Protein AF-A0A6V7JVU3-F1 (afdb_monomer_lite)

Foldseek 3Di:
DDDPDPDDDDDDDAAQDKDKDWAFDDDPCVVVVPDTDTDIDIDHHHHDDFADWADWDWPDDDPPDTDIDTHGTDRPPPDVVVPDDDDD

Structure (mmCIF, N/CA/C/O backbone):
data_AF-A0A6V7JVU3-F1
#
_entry.id   AF-A0A6V7JVU3-F1
#
loop_
_atom_site.group_PDB
_atom_site.id
_atom_site.type_symbol
_atom_site.label_atom_id
_atom_site.label_alt_id
_atom_site.label_comp_id
_atom_site.label_asym_id
_atom_site.label_entity_id
_atom_site.label_seq_id
_atom_site.pdbx_PDB_ins_code
_atom_site.Cartn_x
_atom_site.Cartn_y
_atom_site.Cartn_z
_atom_site.occupancy
_atom_site.B_iso_or_equiv
_atom_site.auth_seq_id
_atom_site.auth_comp_id
_atom_site.auth_asym_id
_atom_site.auth_atom_id
_atom_site.pdbx_PDB_model_num
ATOM 1 N N . GLU A 1 1 ? 15.239 11.875 -14.657 1.00 62.66 1 GLU A N 1
ATOM 2 C CA . GLU A 1 1 ? 16.152 11.089 -13.802 1.00 62.66 1 GLU A CA 1
ATOM 3 C C . GLU A 1 1 ? 16.674 9.937 -14.646 1.00 62.66 1 GLU A C 1
ATOM 5 O O . GLU A 1 1 ? 15.897 9.422 -15.440 1.00 62.66 1 GLU A O 1
ATOM 10 N N . ILE A 1 2 ? 17.971 9.625 -14.595 1.00 73.50 2 ILE A N 1
ATOM 11 C CA . ILE A 1 2 ? 18.560 8.532 -15.385 1.00 73.50 2 ILE A CA 1
ATOM 12 C C . ILE A 1 2 ? 18.789 7.365 -14.430 1.00 73.50 2 ILE A C 1
ATOM 14 O O . ILE A 1 2 ? 19.499 7.522 -13.438 1.00 73.50 2 ILE A O 1
ATOM 18 N N . PHE A 1 3 ? 18.197 6.211 -14.729 1.00 85.25 3 PHE A N 1
ATOM 19 C CA . PHE A 1 3 ? 18.359 4.994 -13.940 1.00 85.25 3 PHE A CA 1
ATOM 20 C C . PHE A 1 3 ? 19.411 4.101 -14.598 1.00 85.25 3 PHE A C 1
ATOM 22 O O . PHE A 1 3 ? 19.182 3.566 -15.678 1.00 85.25 3 PHE A O 1
ATOM 29 N N . ASN A 1 4 ? 20.569 3.954 -13.951 1.00 89.12 4 ASN A N 1
ATOM 30 C CA . ASN A 1 4 ? 21.638 3.055 -14.411 1.00 89.12 4 ASN A CA 1
ATOM 31 C C . ASN A 1 4 ? 21.606 1.684 -13.713 1.00 89.12 4 ASN A C 1
ATOM 33 O O . ASN A 1 4 ? 22.349 0.784 -14.098 1.00 89.12 4 ASN A O 1
ATOM 37 N N . ASP A 1 5 ? 20.741 1.528 -12.711 1.00 92.12 5 ASP A N 1
ATOM 38 C CA . ASP A 1 5 ? 20.535 0.287 -11.974 1.00 92.12 5 ASP A CA 1
ATOM 39 C C . ASP A 1 5 ? 19.245 -0.405 -12.420 1.00 92.12 5 ASP A C 1
ATOM 41 O O . ASP A 1 5 ? 18.272 0.229 -12.826 1.00 92.12 5 ASP A O 1
ATOM 45 N N . THR A 1 6 ? 19.190 -1.726 -12.257 1.00 92.19 6 THR A N 1
ATOM 46 C CA . THR A 1 6 ? 17.990 -2.532 -12.535 1.00 92.19 6 THR A CA 1
ATOM 47 C C . THR A 1 6 ? 17.035 -2.602 -11.337 1.00 92.19 6 THR A C 1
ATOM 49 O O . THR A 1 6 ? 16.268 -3.557 -11.208 1.00 92.19 6 THR A O 1
ATOM 52 N N . LYS A 1 7 ? 17.115 -1.641 -10.406 1.00 91.81 7 LYS A N 1
ATOM 53 C CA . LYS A 1 7 ? 16.301 -1.587 -9.186 1.00 91.81 7 LYS A CA 1
ATOM 54 C C . LYS A 1 7 ? 15.947 -0.145 -8.836 1.00 91.81 7 LYS A C 1
ATOM 56 O O . LYS A 1 7 ? 16.805 0.728 -8.840 1.00 91.81 7 LYS A O 1
ATOM 61 N N . ILE A 1 8 ? 14.696 0.060 -8.438 1.00 92.06 8 ILE A N 1
ATOM 62 C CA . ILE A 1 8 ? 14.187 1.317 -7.890 1.00 92.06 8 ILE A CA 1
ATOM 63 C C . ILE A 1 8 ? 13.240 1.015 -6.724 1.00 92.06 8 ILE A C 1
ATOM 65 O O . ILE A 1 8 ? 12.553 -0.007 -6.729 1.00 92.06 8 ILE A O 1
ATOM 69 N N . THR A 1 9 ? 13.212 1.895 -5.724 1.00 92.44 9 THR A N 1
ATOM 70 C CA . THR A 1 9 ? 12.235 1.849 -4.628 1.00 92.44 9 THR A CA 1
ATOM 71 C C . THR A 1 9 ? 11.318 3.058 -4.749 1.00 92.44 9 THR A C 1
ATOM 73 O O . THR A 1 9 ? 11.793 4.189 -4.718 1.00 92.44 9 THR A O 1
ATOM 76 N N . ILE A 1 10 ? 10.012 2.816 -4.865 1.00 91.62 10 ILE A N 1
ATOM 77 C CA . ILE A 1 10 ? 8.985 3.860 -4.937 1.00 91.62 10 ILE A CA 1
ATOM 78 C C . ILE A 1 10 ? 8.274 3.908 -3.584 1.00 91.62 10 ILE A C 1
ATOM 80 O O . ILE A 1 10 ? 7.809 2.882 -3.090 1.00 91.62 10 ILE A O 1
ATOM 84 N N . THR A 1 11 ? 8.224 5.086 -2.970 1.00 89.69 11 THR A N 1
ATOM 85 C CA . THR A 1 11 ? 7.618 5.322 -1.651 1.00 89.69 11 THR A CA 1
ATOM 86 C C . THR A 1 11 ? 6.533 6.395 -1.741 1.00 89.69 11 THR A C 1
ATOM 88 O O . THR A 1 11 ? 6.404 7.066 -2.762 1.00 89.69 11 THR A O 1
ATOM 91 N N . GLY A 1 12 ? 5.725 6.544 -0.685 1.00 86.69 12 GLY A N 1
ATOM 92 C CA . GLY A 1 12 ? 4.659 7.555 -0.641 1.00 86.69 12 GLY A CA 1
ATOM 93 C C . GLY A 1 12 ? 3.440 7.225 -1.508 1.00 86.69 12 GLY A C 1
ATOM 94 O O . GLY A 1 12 ? 2.725 8.127 -1.929 1.00 86.69 12 GLY A O 1
ATOM 95 N N . LEU A 1 13 ? 3.219 5.943 -1.805 1.00 89.25 13 LEU A N 1
ATOM 96 C CA . LEU A 1 13 ? 2.017 5.476 -2.492 1.00 89.25 13 LEU A CA 1
ATOM 97 C C . LEU A 1 13 ? 0.877 5.272 -1.492 1.00 89.25 13 LEU A C 1
ATOM 99 O O . LEU A 1 13 ? 1.109 4.860 -0.354 1.00 89.25 13 LEU A O 1
ATOM 103 N N . ASN A 1 14 ? -0.354 5.499 -1.944 1.00 85.31 14 ASN A N 1
ATOM 104 C CA . ASN A 1 14 ? -1.543 5.264 -1.133 1.00 85.31 14 ASN A CA 1
ATOM 105 C C . ASN A 1 14 ? -1.703 3.768 -0.852 1.00 85.31 14 ASN A C 1
ATOM 107 O O . ASN A 1 14 ? -1.431 2.939 -1.722 1.00 85.31 14 ASN A O 1
ATOM 111 N N . ALA A 1 15 ? -2.157 3.421 0.351 1.00 85.38 15 ALA A N 1
ATOM 112 C CA . ALA A 1 15 ? -2.458 2.042 0.729 1.00 85.38 15 ALA A CA 1
ATOM 113 C C . ALA A 1 15 ? -3.685 1.504 -0.019 1.00 85.38 15 ALA A C 1
ATOM 115 O O . ALA A 1 15 ? -4.537 2.282 -0.454 1.00 85.38 15 ALA A O 1
ATOM 116 N N . VAL A 1 16 ? -3.784 0.177 -0.156 1.00 85.12 16 VAL A N 1
ATOM 117 C CA . VAL A 1 16 ? -4.924 -0.513 -0.798 1.00 85.12 16 VAL A CA 1
ATOM 118 C C . VAL A 1 16 ? -5.253 0.068 -2.185 1.00 85.12 16 VAL A C 1
ATOM 120 O O . VAL A 1 16 ? -6.400 0.125 -2.618 1.00 85.12 16 VAL A O 1
ATOM 123 N N . THR A 1 17 ? -4.233 0.545 -2.895 1.00 86.25 17 THR A N 1
ATOM 124 C CA . THR A 1 17 ? -4.386 1.227 -4.180 1.00 86.25 17 THR A CA 1
ATOM 125 C C . THR A 1 17 ? -3.626 0.451 -5.243 1.00 86.25 17 THR A C 1
ATOM 127 O O . THR A 1 17 ? -2.475 0.057 -5.052 1.00 86.25 17 THR A O 1
ATOM 130 N N . THR A 1 18 ? -4.281 0.205 -6.376 1.00 94.25 18 THR A N 1
ATOM 131 C CA . THR A 1 18 ? -3.662 -0.502 -7.501 1.00 94.25 18 THR A CA 1
ATOM 132 C C . THR A 1 18 ? -2.957 0.493 -8.408 1.00 94.25 18 THR A C 1
ATOM 134 O O . THR A 1 18 ? -3.594 1.370 -8.987 1.00 94.25 18 THR A O 1
ATOM 137 N N . TYR A 1 19 ? -1.645 0.333 -8.550 1.00 96.06 19 TYR A N 1
ATOM 138 C CA . TYR A 1 19 ? -0.809 1.133 -9.435 1.00 96.06 19 TYR A CA 1
ATOM 139 C C . TYR A 1 19 ? -0.356 0.312 -10.642 1.00 96.06 19 TYR A C 1
ATOM 141 O O . TYR A 1 19 ? -0.085 -0.887 -10.540 1.00 96.06 19 TYR A O 1
ATOM 149 N N . ARG A 1 20 ? -0.240 0.990 -11.790 1.00 96.81 20 ARG A N 1
ATOM 150 C CA . ARG A 1 20 ? 0.346 0.451 -13.020 1.00 96.81 20 ARG A CA 1
ATOM 151 C C . ARG A 1 20 ? 1.677 1.142 -13.294 1.00 96.81 20 ARG A C 1
ATOM 153 O O . ARG A 1 20 ? 1.709 2.355 -13.490 1.00 96.81 20 ARG A O 1
ATOM 160 N N . PHE A 1 21 ? 2.747 0.362 -13.355 1.00 95.81 21 PHE A N 1
ATOM 161 C CA . PHE A 1 21 ? 4.090 0.806 -13.702 1.00 95.81 21 PHE A CA 1
ATOM 162 C C . PHE A 1 21 ? 4.452 0.334 -15.106 1.00 95.81 21 PHE A C 1
ATOM 164 O O . 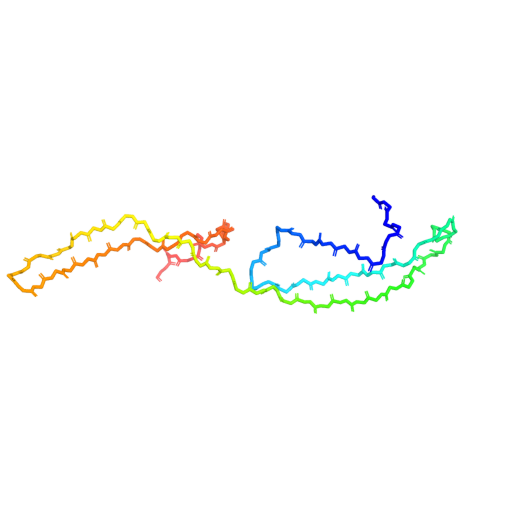PHE A 1 21 ? 4.215 -0.819 -15.458 1.00 95.81 21 PHE A O 1
ATOM 171 N N . GLN A 1 22 ? 5.054 1.228 -15.885 1.00 94.19 22 GLN A N 1
ATOM 172 C CA . GLN A 1 22 ? 5.596 0.931 -17.207 1.00 94.19 22 GLN A CA 1
ATOM 173 C C . GLN A 1 22 ? 7.109 1.099 -17.147 1.00 94.19 22 GLN A C 1
ATOM 175 O O . GLN A 1 22 ? 7.596 2.175 -16.797 1.00 94.19 22 GLN A O 1
ATOM 180 N N . VAL A 1 23 ? 7.848 0.034 -17.451 1.00 92.94 23 VAL A N 1
ATOM 181 C CA . VAL A 1 23 ? 9.315 0.052 -17.420 1.00 92.94 23 VAL A CA 1
ATOM 182 C C . VAL A 1 23 ? 9.841 0.053 -18.846 1.00 92.94 23 VAL A C 1
ATOM 184 O O . VAL A 1 23 ? 9.574 -0.874 -19.612 1.00 92.94 23 VAL A O 1
ATOM 187 N N . PHE A 1 24 ? 10.595 1.097 -19.179 1.00 91.44 24 PHE A N 1
ATOM 188 C CA . PHE A 1 24 ? 11.205 1.311 -20.487 1.00 91.44 24 PHE A CA 1
ATOM 189 C C . PHE A 1 24 ? 12.713 1.073 -20.406 1.00 91.44 24 PHE A C 1
ATOM 191 O O . PHE A 1 24 ? 13.353 1.428 -19.416 1.00 91.44 24 PHE A O 1
ATOM 198 N N . ALA A 1 25 ? 13.285 0.506 -21.467 1.00 89.50 25 ALA A N 1
ATOM 199 C CA . ALA A 1 25 ? 14.728 0.497 -21.675 1.00 89.50 25 ALA A CA 1
ATOM 200 C C . ALA A 1 25 ? 15.089 1.619 -22.656 1.00 89.50 25 ALA A C 1
ATOM 202 O O . ALA A 1 25 ? 14.648 1.609 -23.807 1.00 89.50 25 ALA A O 1
ATOM 203 N N . GLU A 1 26 ? 15.889 2.582 -22.204 1.00 88.25 26 GLU A N 1
ATOM 204 C CA . GLU A 1 26 ? 16.294 3.732 -23.012 1.00 88.2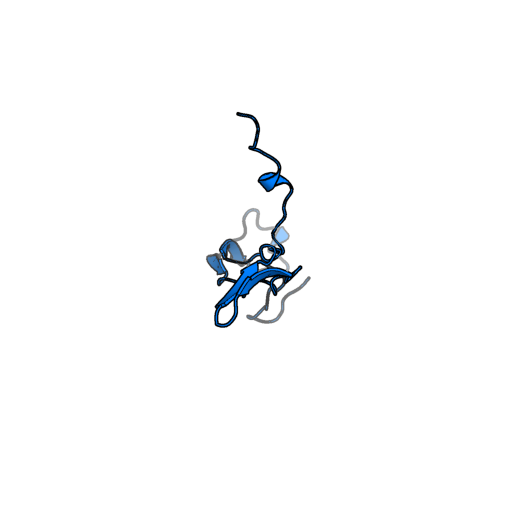5 26 GLU A CA 1
ATOM 205 C C . GLU A 1 26 ? 17.789 3.697 -23.346 1.00 88.25 26 GLU A C 1
ATOM 207 O O . GLU A 1 26 ? 18.626 3.281 -22.547 1.00 88.25 26 GLU A O 1
ATOM 212 N N . ASN A 1 27 ? 18.132 4.150 -24.549 1.00 87.69 27 ASN A N 1
ATOM 213 C CA . ASN A 1 27 ? 19.494 4.411 -24.991 1.00 87.69 27 ASN A CA 1
ATOM 214 C C . ASN A 1 27 ? 19.548 5.743 -25.765 1.00 87.69 27 ASN A C 1
ATOM 216 O O . ASN A 1 27 ? 18.531 6.405 -25.969 1.00 87.69 27 ASN A O 1
ATOM 220 N N . GLY A 1 28 ? 20.735 6.134 -26.239 1.00 87.62 28 GLY A N 1
ATOM 221 C CA . GLY A 1 28 ? 20.931 7.417 -26.927 1.00 87.62 28 GLY A CA 1
ATOM 222 C C . GLY A 1 28 ? 20.130 7.611 -28.223 1.00 87.62 28 GLY A C 1
ATOM 223 O O . GLY A 1 28 ? 20.038 8.737 -28.703 1.00 87.62 28 GLY A O 1
ATOM 224 N N . VAL A 1 29 ? 19.545 6.550 -28.790 1.00 88.31 29 VAL A N 1
ATOM 225 C CA . VAL A 1 29 ? 18.708 6.617 -30.000 1.00 88.31 29 VAL A CA 1
ATOM 226 C C . VAL A 1 29 ? 17.227 6.350 -29.727 1.00 88.31 29 VAL A C 1
ATOM 228 O O . VAL A 1 29 ? 16.414 6.565 -30.622 1.00 88.31 29 VAL A O 1
ATOM 231 N N . SER A 1 30 ? 16.847 5.952 -28.508 1.00 87.94 30 SER A N 1
ATOM 232 C CA . SER A 1 30 ? 15.447 5.745 -28.114 1.00 87.94 30 SER A CA 1
ATOM 233 C C . SER A 1 30 ? 14.530 6.938 -28.421 1.00 87.94 30 SER A C 1
ATOM 235 O O . SER A 1 30 ? 13.430 6.686 -28.900 1.00 87.94 30 SER A O 1
ATOM 237 N N . PRO A 1 31 ? 14.942 8.216 -28.277 1.00 84.25 31 PRO A N 1
ATOM 238 C CA . PRO A 1 31 ? 14.087 9.352 -28.645 1.00 84.25 31 PRO A CA 1
ATOM 239 C C . PRO A 1 31 ? 13.759 9.450 -30.144 1.00 84.25 31 PRO A C 1
ATOM 241 O O . PRO A 1 31 ? 12.820 10.141 -30.526 1.00 84.25 31 PRO A O 1
ATOM 244 N N . LEU A 1 32 ? 14.548 8.795 -31.003 1.00 86.50 32 LEU A N 1
ATOM 245 C CA . LEU A 1 32 ? 14.322 8.745 -32.450 1.00 86.50 32 LEU A CA 1
ATOM 246 C C . LEU A 1 32 ? 13.394 7.587 -32.842 1.00 86.50 32 LEU A C 1
ATOM 248 O O . LEU A 1 32 ? 12.847 7.575 -33.945 1.00 86.50 32 LEU A O 1
ATOM 252 N N . ALA A 1 33 ? 13.222 6.608 -31.951 1.00 77.25 33 ALA A N 1
ATOM 253 C CA . ALA A 1 33 ? 12.276 5.522 -32.125 1.00 77.25 33 ALA A CA 1
ATOM 254 C C . ALA A 1 33 ? 10.881 6.013 -31.712 1.00 77.25 33 ALA A C 1
ATOM 256 O O . ALA A 1 33 ? 10.655 6.398 -30.572 1.00 77.25 33 ALA A O 1
ATOM 257 N N . GLY A 1 34 ? 9.925 6.018 -32.645 1.00 78.75 34 GLY A N 1
ATOM 258 C CA . GLY A 1 34 ? 8.599 6.597 -32.393 1.00 78.75 34 GLY A CA 1
ATOM 259 C C . GLY A 1 34 ? 7.806 5.918 -31.267 1.00 78.75 34 GLY A C 1
ATOM 260 O O . GLY A 1 34 ? 7.034 6.582 -30.582 1.00 78.75 34 GLY A O 1
ATOM 261 N N . ARG A 1 35 ? 7.986 4.608 -31.058 1.00 78.81 35 ARG A N 1
ATOM 262 C CA . ARG A 1 35 ? 7.346 3.861 -29.968 1.00 78.81 35 ARG A CA 1
ATOM 263 C C . ARG A 1 35 ? 8.384 3.004 -29.258 1.00 78.81 35 ARG A C 1
ATOM 265 O O . ARG A 1 35 ? 8.966 2.116 -29.875 1.00 78.81 35 ARG A O 1
ATOM 272 N N . SER A 1 36 ? 8.583 3.270 -27.972 1.00 82.69 36 SER A N 1
ATOM 273 C CA . SER A 1 36 ? 9.417 2.442 -27.104 1.00 82.69 36 SER A CA 1
ATOM 274 C C . SER A 1 36 ? 8.621 1.245 -26.599 1.00 82.69 36 SER A C 1
ATOM 276 O O . SER A 1 36 ? 7.482 1.391 -26.149 1.00 82.69 36 SER A O 1
ATOM 278 N N . GLU A 1 37 ? 9.232 0.067 -26.665 1.00 86.44 37 GLU A N 1
ATOM 279 C CA . GLU A 1 37 ? 8.706 -1.127 -26.012 1.00 86.44 37 GLU A CA 1
ATOM 280 C C . GLU A 1 37 ? 8.873 -0.998 -24.494 1.00 86.44 37 GLU A C 1
ATOM 282 O O . GLU A 1 37 ? 9.859 -0.441 -24.000 1.00 86.44 37 GLU A O 1
ATOM 287 N N . TYR A 1 38 ? 7.888 -1.501 -23.758 1.00 92.38 38 TYR A N 1
ATOM 288 C CA . TYR A 1 38 ? 7.866 -1.476 -22.302 1.00 92.38 38 TYR A CA 1
ATOM 289 C C . TYR A 1 38 ? 7.239 -2.748 -21.756 1.00 92.38 38 TYR A C 1
ATOM 291 O O . TYR A 1 38 ? 6.500 -3.449 -22.449 1.00 92.38 38 TYR A O 1
ATOM 299 N N . VAL A 1 39 ? 7.510 -3.016 -20.484 1.00 95.25 39 VAL A N 1
ATOM 300 C CA . VAL A 1 39 ? 6.780 -4.024 -19.716 1.00 95.25 39 VAL A CA 1
ATOM 301 C C . VAL A 1 39 ? 5.802 -3.338 -18.766 1.00 95.25 39 VAL A C 1
ATOM 303 O O . VAL A 1 39 ? 6.156 -2.365 -18.097 1.00 95.25 39 VAL A O 1
ATOM 306 N N . ASP A 1 40 ? 4.566 -3.837 -18.731 1.00 96.12 40 ASP A N 1
ATOM 307 C CA . ASP A 1 40 ? 3.547 -3.437 -17.760 1.00 96.12 40 ASP A CA 1
ATOM 308 C C . ASP A 1 40 ? 3.666 -4.276 -16.487 1.00 96.12 40 ASP A C 1
ATOM 310 O O . ASP A 1 40 ? 3.723 -5.506 -16.529 1.00 96.12 40 ASP A O 1
ATOM 314 N N . ILE A 1 41 ? 3.631 -3.602 -15.342 1.00 95.75 41 ILE A N 1
ATOM 315 C CA . ILE A 1 41 ? 3.611 -4.221 -14.020 1.00 95.75 41 ILE A CA 1
ATOM 316 C C . ILE A 1 41 ? 2.451 -3.603 -13.244 1.00 95.75 41 ILE A C 1
ATOM 318 O O . ILE A 1 41 ? 2.395 -2.391 -13.056 1.00 95.75 41 ILE A O 1
ATOM 322 N N . THR A 1 42 ? 1.514 -4.432 -12.788 1.00 96.56 42 THR A N 1
ATOM 323 C CA . THR A 1 42 ? 0.383 -3.986 -11.962 1.00 96.56 42 THR A CA 1
ATOM 324 C C . THR A 1 42 ? 0.549 -4.535 -10.554 1.00 96.56 42 THR A C 1
ATOM 326 O O . THR A 1 42 ? 0.716 -5.742 -10.387 1.00 96.56 42 THR A O 1
ATOM 329 N N . VAL A 1 43 ? 0.528 -3.654 -9.554 1.00 94.25 43 VAL A N 1
ATOM 330 C CA . VAL A 1 43 ? 0.717 -4.013 -8.142 1.00 94.25 43 VAL A CA 1
ATOM 331 C C . VAL A 1 43 ? -0.295 -3.258 -7.295 1.00 94.25 43 VAL A C 1
ATOM 333 O O . VAL A 1 43 ? -0.488 -2.055 -7.472 1.00 94.25 43 VAL A O 1
ATOM 336 N N . THR A 1 44 ? -0.917 -3.960 -6.355 1.00 91.50 44 THR A N 1
ATOM 337 C CA . THR A 1 44 ? -1.749 -3.353 -5.316 1.00 91.50 44 THR A CA 1
ATOM 338 C C . THR A 1 44 ? -0.910 -3.188 -4.058 1.00 91.50 44 THR A C 1
ATOM 340 O O . THR A 1 44 ? -0.258 -4.133 -3.620 1.00 91.50 44 THR A O 1
ATOM 343 N N . THR A 1 45 ? -0.883 -1.977 -3.508 1.00 90.62 45 THR A N 1
ATOM 344 C CA . THR A 1 45 ? -0.191 -1.698 -2.247 1.00 90.62 45 THR A CA 1
ATOM 345 C C . THR A 1 45 ? -0.899 -2.377 -1.079 1.00 90.62 45 THR A C 1
ATOM 347 O O . THR A 1 45 ? -2.126 -2.492 -1.050 1.00 90.62 45 THR A O 1
ATOM 350 N N . GLU A 1 46 ? -0.116 -2.808 -0.094 1.00 84.19 46 GLU A N 1
ATOM 351 C CA . GLU A 1 46 ? -0.637 -3.406 1.135 1.00 84.19 46 GLU A CA 1
ATOM 352 C C . GLU A 1 46 ? -1.496 -2.414 1.932 1.00 84.19 46 GLU A C 1
ATOM 354 O O . GLU A 1 46 ? -1.398 -1.189 1.776 1.00 84.19 46 GLU A O 1
ATOM 359 N N . ALA A 1 47 ? -2.341 -2.947 2.814 1.00 79.44 47 ALA A N 1
ATOM 360 C CA . ALA A 1 47 ? -3.063 -2.122 3.770 1.00 79.44 47 ALA A CA 1
ATOM 361 C C . ALA A 1 47 ? -2.079 -1.433 4.727 1.00 79.44 47 ALA A C 1
ATOM 363 O O . ALA A 1 47 ? -1.174 -2.065 5.274 1.00 79.44 47 ALA A O 1
ATOM 364 N N . SER A 1 48 ? -2.273 -0.131 4.947 1.00 73.38 48 SER A N 1
ATOM 365 C CA . SER A 1 48 ? -1.538 0.591 5.983 1.00 73.38 48 SER A CA 1
ATOM 366 C C . SER A 1 48 ? -2.169 0.331 7.347 1.00 73.38 48 SER A C 1
ATOM 368 O O . SER A 1 48 ? -3.375 0.096 7.458 1.00 73.38 48 SER A O 1
ATOM 370 N N . VAL A 1 49 ? -1.351 0.398 8.395 1.00 69.06 49 VAL A N 1
ATOM 371 C CA . VAL A 1 49 ? -1.841 0.392 9.774 1.00 69.06 49 VAL A CA 1
ATOM 372 C C . VAL A 1 49 ? -2.694 1.654 9.965 1.00 69.06 49 VAL A C 1
ATOM 374 O O . VAL A 1 49 ? -2.193 2.749 9.697 1.00 69.06 49 VAL A O 1
ATOM 377 N N . PRO A 1 50 ? -3.966 1.543 10.403 1.00 68.12 50 PRO A N 1
ATOM 378 C CA . PRO A 1 50 ? -4.778 2.715 10.713 1.00 68.12 50 PRO A CA 1
ATOM 379 C C . PRO A 1 50 ? -4.060 3.617 11.718 1.00 68.12 50 PRO A C 1
ATOM 381 O O . PRO A 1 50 ? -3.342 3.124 12.593 1.00 68.12 50 PRO A O 1
ATOM 384 N N . SER A 1 51 ? -4.266 4.933 11.625 1.00 72.62 51 SER A N 1
ATOM 385 C CA . SER A 1 51 ? -3.718 5.847 12.626 1.00 72.62 51 SER A CA 1
ATOM 386 C C . SER A 1 51 ? -4.237 5.497 14.024 1.00 72.62 51 SER A C 1
ATOM 388 O O . SER A 1 51 ? -5.260 4.826 14.197 1.00 72.62 51 SER A O 1
ATOM 390 N N . LEU A 1 52 ? -3.569 6.015 15.053 1.00 79.81 52 LEU A N 1
ATOM 391 C CA . LEU A 1 52 ? -4.125 5.963 16.401 1.00 79.81 52 LEU A CA 1
ATOM 392 C C . LEU A 1 52 ? -5.500 6.649 16.426 1.00 79.81 52 LEU A C 1
ATOM 394 O O . LEU A 1 52 ? -5.715 7.664 15.757 1.00 79.81 52 LEU A O 1
ATOM 398 N N . VAL A 1 53 ? -6.419 6.079 17.206 1.00 86.12 53 VAL A N 1
ATOM 399 C CA . VAL A 1 53 ? -7.700 6.716 17.529 1.00 86.12 53 VAL A CA 1
ATOM 400 C C . VAL A 1 53 ? -7.449 7.945 18.397 1.00 86.12 53 VAL A C 1
ATOM 402 O O . VAL A 1 53 ? -6.498 7.980 19.182 1.00 86.12 53 VAL A O 1
ATOM 405 N N . SER A 1 54 ? -8.301 8.957 18.271 1.00 89.62 54 SER A N 1
ATOM 406 C CA . SER A 1 54 ? -8.175 10.203 19.031 1.00 89.62 54 SER A CA 1
ATOM 407 C C . SER A 1 54 ? -9.402 10.443 19.913 1.00 89.62 54 SER A C 1
ATOM 409 O O . SER A 1 54 ? -10.380 9.699 19.850 1.00 89.62 54 SER A O 1
ATOM 411 N N . ASN A 1 55 ? -9.333 11.450 20.790 1.00 92.38 55 ASN A N 1
ATOM 412 C CA . ASN A 1 55 ? -10.461 11.883 21.627 1.00 92.38 55 ASN A CA 1
ATOM 413 C C . ASN A 1 55 ? -11.115 10.754 22.455 1.00 92.38 55 ASN A C 1
ATOM 415 O O . ASN A 1 55 ? -12.341 10.588 22.496 1.00 92.38 55 ASN A O 1
ATOM 419 N N . VAL A 1 56 ? -10.274 9.950 23.111 1.00 94.38 56 VAL A N 1
ATOM 420 C CA . VAL A 1 56 ? -10.727 8.899 24.025 1.00 94.38 56 VAL A CA 1
ATOM 421 C C . VAL A 1 56 ? -11.412 9.549 25.225 1.00 94.38 56 VAL A C 1
ATOM 423 O O . VAL A 1 56 ? -10.803 10.326 25.960 1.00 94.38 56 VAL A O 1
ATOM 426 N N . ARG A 1 57 ? -12.682 9.216 25.436 1.00 96.88 57 ARG A N 1
ATOM 427 C CA . ARG A 1 57 ? -13.529 9.806 26.475 1.00 96.88 57 ARG A CA 1
ATOM 428 C C . ARG A 1 57 ? -14.370 8.749 27.169 1.00 96.88 57 ARG A C 1
ATOM 430 O O . ARG A 1 57 ? -14.834 7.794 26.549 1.00 96.88 57 ARG A O 1
ATOM 437 N N . ILE A 1 58 ? -14.595 8.956 28.461 1.00 96.00 58 ILE A N 1
ATOM 438 C CA . ILE A 1 58 ? -15.493 8.129 29.265 1.00 96.00 58 ILE A CA 1
ATOM 439 C C . ILE A 1 58 ? -16.921 8.610 29.025 1.00 96.00 58 ILE A C 1
ATOM 441 O O . ILE A 1 58 ? -17.210 9.796 29.161 1.00 96.00 58 ILE A O 1
ATOM 445 N N . THR A 1 59 ? -17.813 7.690 28.676 1.00 96.69 59 THR A N 1
ATOM 446 C CA . THR A 1 59 ? -19.229 7.989 28.429 1.00 96.69 59 THR A CA 1
ATOM 447 C C . THR A 1 59 ? -20.122 7.584 29.590 1.00 96.69 59 THR A C 1
ATOM 449 O O . THR A 1 59 ? -21.176 8.185 29.781 1.00 96.69 59 THR A O 1
ATOM 452 N N . ASN A 1 60 ? -19.717 6.590 30.384 1.00 94.62 60 ASN A N 1
ATOM 453 C CA . ASN A 1 60 ? -20.465 6.163 31.561 1.00 94.62 60 ASN A CA 1
ATOM 454 C C . ASN A 1 60 ? -19.557 5.467 32.578 1.00 94.62 60 ASN A C 1
ATOM 456 O O . ASN A 1 60 ? -18.656 4.723 32.192 1.00 94.62 60 ASN A O 1
ATOM 460 N N . VAL A 1 61 ? -19.841 5.666 33.865 1.00 95.75 61 VAL A N 1
ATOM 461 C CA . VAL A 1 61 ? -19.147 5.017 34.981 1.00 95.75 61 VAL A CA 1
ATOM 462 C C . VAL A 1 61 ? -20.178 4.354 35.887 1.00 95.75 61 VAL A C 1
ATOM 464 O O . VAL A 1 61 ? -21.076 5.011 36.410 1.00 95.75 61 VAL A O 1
ATOM 467 N N . LYS A 1 62 ? -20.018 3.052 36.111 1.00 96.06 62 LYS A N 1
ATOM 468 C CA . LYS A 1 62 ? -20.758 2.268 37.103 1.00 96.06 62 LYS A CA 1
ATOM 469 C C . LYS A 1 62 ? -19.766 1.573 38.046 1.00 96.06 62 LYS A C 1
ATOM 471 O O . LYS A 1 62 ? -18.591 1.463 37.707 1.00 96.06 62 LYS A O 1
ATOM 476 N N . PRO A 1 63 ? -20.212 1.038 39.198 1.00 95.00 63 PRO A N 1
ATOM 477 C CA . PRO A 1 63 ? -19.312 0.424 40.179 1.00 95.00 63 PRO A CA 1
ATOM 478 C C . PRO A 1 63 ? -18.418 -0.711 39.647 1.00 95.00 63 PRO A C 1
ATOM 480 O O . PRO A 1 63 ? -17.347 -0.933 40.199 1.00 95.00 63 PRO A O 1
ATOM 483 N N . ALA A 1 64 ? -18.839 -1.415 38.588 1.00 95.12 64 ALA A N 1
ATOM 484 C CA . ALA A 1 64 ? -18.082 -2.509 37.969 1.00 95.12 64 ALA A CA 1
ATOM 485 C C . ALA A 1 64 ? -17.993 -2.412 36.431 1.00 95.12 64 ALA A C 1
ATOM 487 O O . ALA A 1 64 ? -17.550 -3.356 35.784 1.00 95.12 64 ALA A O 1
ATOM 488 N N . GLU A 1 65 ? -18.421 -1.295 35.833 1.00 95.88 65 GLU A N 1
ATOM 489 C CA . GLU A 1 65 ? -18.411 -1.114 34.376 1.00 95.88 65 GLU A CA 1
ATOM 490 C C . GLU A 1 65 ? -17.951 0.297 34.016 1.00 95.88 65 GLU A C 1
ATOM 492 O O . GLU A 1 65 ? -18.361 1.280 34.637 1.00 95.88 65 GLU A O 1
ATOM 497 N N . LEU A 1 66 ? -17.144 0.395 32.963 1.00 96.69 66 LEU A N 1
ATOM 498 C CA . LEU A 1 66 ? -16.712 1.656 32.377 1.00 96.69 66 LEU A CA 1
ATOM 499 C C . LEU A 1 66 ? -17.014 1.625 30.881 1.00 96.69 66 LEU A C 1
ATOM 501 O O . LEU A 1 66 ? -16.593 0.707 30.180 1.00 96.69 66 LEU A O 1
ATOM 505 N N . SER A 1 67 ? -17.739 2.625 30.389 1.00 97.44 67 SER A N 1
ATOM 506 C CA . SER A 1 67 ? -17.968 2.809 28.956 1.00 97.44 67 SER A CA 1
ATOM 507 C C . SER A 1 67 ? -17.049 3.905 28.429 1.00 97.44 67 SER A C 1
ATOM 509 O O . SER A 1 67 ? -16.965 4.987 29.012 1.00 97.44 67 SER A O 1
ATOM 511 N N . ILE A 1 68 ? -16.357 3.615 27.328 1.00 96.75 68 ILE A N 1
ATOM 512 C CA . ILE A 1 68 ? -15.388 4.505 26.683 1.00 96.75 68 ILE A CA 1
ATOM 513 C C .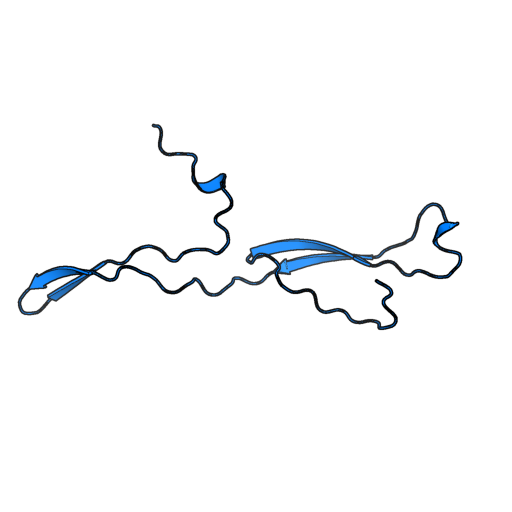 ILE A 1 68 ? -15.766 4.626 25.206 1.00 96.75 68 ILE A C 1
ATOM 515 O O . ILE A 1 68 ? -16.186 3.649 24.590 1.00 96.75 68 ILE A O 1
ATOM 519 N N . SER A 1 69 ? -15.610 5.817 24.640 1.00 96.56 69 SER A N 1
ATOM 520 C CA . SER A 1 69 ? -15.719 6.074 23.201 1.00 96.56 69 SER A CA 1
ATOM 521 C C . SER A 1 69 ? -14.504 6.857 22.713 1.00 96.56 69 SER A C 1
ATOM 523 O O . SER A 1 69 ? -13.882 7.569 23.496 1.00 96.56 69 SER A O 1
ATOM 525 N N . TRP A 1 70 ? -14.192 6.759 21.430 1.00 94.94 70 TRP A N 1
ATOM 526 C CA . TRP A 1 70 ? -13.123 7.499 20.762 1.00 94.94 70 TRP A CA 1
ATOM 527 C C . TRP A 1 70 ? -13.595 7.917 19.373 1.00 94.94 70 TRP A C 1
ATOM 529 O O . TRP A 1 70 ? -14.606 7.410 18.878 1.00 94.94 70 TRP A O 1
ATOM 539 N N . ASP A 1 71 ? -12.870 8.839 18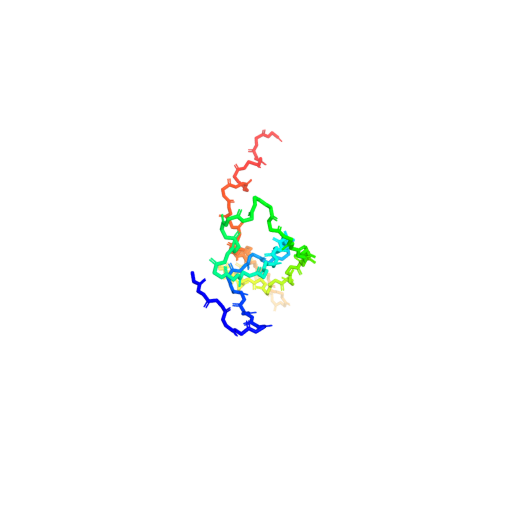.756 1.00 90.75 71 ASP A N 1
ATOM 540 C CA . ASP A 1 71 ? -13.120 9.251 17.381 1.00 90.75 71 ASP A CA 1
ATOM 541 C C . ASP A 1 71 ? -12.384 8.309 16.418 1.00 90.75 71 ASP A C 1
ATOM 543 O O . ASP A 1 71 ? -11.347 7.726 16.762 1.00 90.75 71 ASP A O 1
ATOM 547 N N . ALA A 1 72 ? -12.949 8.118 15.223 1.00 83.88 72 ALA A N 1
ATOM 548 C CA . ALA A 1 72 ? -12.389 7.218 14.222 1.00 83.88 72 ALA A CA 1
ATOM 549 C C . ALA A 1 72 ? -10.937 7.607 13.869 1.00 83.88 72 ALA A C 1
ATOM 551 O O . ALA A 1 72 ? -10.599 8.795 13.904 1.00 83.88 72 ALA A O 1
ATOM 552 N N . PRO A 1 73 ? -10.072 6.632 13.530 1.00 81.38 73 PRO A N 1
ATOM 553 C CA . PRO A 1 73 ? -8.742 6.917 13.007 1.00 81.38 73 PRO A CA 1
ATOM 554 C C . PRO A 1 73 ? -8.809 7.868 11.814 1.00 81.38 73 PRO A C 1
ATOM 556 O O . PRO A 1 73 ? -9.689 7.738 10.961 1.00 81.38 73 PRO A O 1
ATOM 559 N N . ILE A 1 74 ? -7.850 8.783 11.726 1.00 72.44 74 ILE A N 1
ATOM 560 C CA . ILE A 1 74 ? -7.673 9.609 10.538 1.00 72.44 74 ILE A CA 1
ATOM 561 C C . ILE A 1 74 ? -7.000 8.708 9.503 1.00 72.44 74 ILE A C 1
ATOM 563 O O . ILE A 1 74 ? -5.876 8.246 9.704 1.00 72.44 74 ILE A O 1
ATOM 567 N N . SER A 1 75 ? -7.688 8.416 8.402 1.00 66.75 75 SER A N 1
ATOM 568 C CA . SER A 1 75 ? -6.998 7.862 7.243 1.00 66.75 75 SER A CA 1
ATOM 569 C C . SER A 1 75 ? -6.192 9.004 6.618 1.00 66.75 75 SER A C 1
ATOM 571 O O . SER A 1 75 ? -6.703 10.112 6.469 1.00 66.75 75 SER A O 1
ATOM 573 N N . GLU A 1 76 ? -4.943 8.776 6.212 1.00 57.31 76 GLU A N 1
ATOM 574 C CA . GLU A 1 76 ? -4.218 9.769 5.394 1.00 57.31 76 GLU A CA 1
ATOM 575 C C . GLU A 1 76 ? -4.815 9.914 3.976 1.00 57.31 76 GLU A C 1
ATOM 577 O O . GLU A 1 76 ? -4.246 10.571 3.111 1.00 57.31 76 GLU A O 1
ATOM 582 N N . LEU A 1 77 ? -5.987 9.316 3.735 1.00 55.34 77 LEU A N 1
ATOM 583 C CA . LEU A 1 77 ? -6.742 9.345 2.491 1.00 55.34 77 LEU A CA 1
ATOM 584 C C . LEU A 1 77 ? -8.041 10.140 2.640 1.00 55.34 77 LEU A C 1
ATOM 586 O O . LEU A 1 77 ? -9.038 9.801 2.008 1.00 55.34 77 LEU A O 1
ATOM 590 N N . VAL A 1 78 ? -8.041 11.225 3.420 1.00 44.16 78 VAL A N 1
ATOM 591 C CA . VAL A 1 78 ? -9.079 12.253 3.258 1.00 44.16 78 VAL A CA 1
ATOM 592 C C . VAL A 1 78 ? -8.770 13.025 1.972 1.00 44.16 78 VAL A C 1
ATOM 594 O O . VAL A 1 78 ? -8.341 14.177 1.993 1.00 44.16 78 VAL A O 1
ATOM 597 N N . THR A 1 79 ? -8.939 12.378 0.818 1.00 41.53 79 THR A N 1
ATOM 598 C CA . THR A 1 79 ? -9.335 13.139 -0.360 1.00 41.53 79 THR A CA 1
ATOM 599 C C . THR A 1 79 ? -10.744 13.640 -0.084 1.00 41.53 79 THR A C 1
ATOM 601 O O . THR A 1 79 ? -11.549 12.943 0.526 1.00 41.53 79 THR A O 1
ATOM 604 N N . ASP A 1 80 ? -11.027 14.854 -0.530 1.00 48.81 80 ASP A N 1
ATOM 605 C CA . ASP A 1 80 ? -12.280 15.626 -0.461 1.00 48.81 80 ASP A CA 1
ATOM 606 C C . ASP A 1 80 ? -13.578 14.866 -0.871 1.00 48.81 80 ASP A C 1
ATOM 608 O O . ASP A 1 80 ? -14.664 15.432 -0.925 1.00 48.81 80 ASP A O 1
ATOM 612 N N . SER A 1 81 ? -13.479 13.571 -1.182 1.00 49.47 81 SER A N 1
ATOM 613 C CA . SER A 1 81 ? -14.528 12.659 -1.630 1.00 49.47 81 SER A CA 1
ATOM 614 C C . SER A 1 81 ? -15.450 12.127 -0.528 1.00 49.47 81 SER A C 1
ATOM 616 O O . SER A 1 81 ? -16.537 11.674 -0.862 1.00 49.47 81 SER A O 1
ATOM 618 N N . ASP A 1 82 ? -15.076 12.208 0.754 1.00 50.78 82 ASP A N 1
ATOM 619 C CA . ASP A 1 82 ? -15.935 11.750 1.869 1.00 50.78 82 ASP A CA 1
ATOM 620 C C . ASP A 1 82 ? -16.876 12.851 2.414 1.00 50.78 82 ASP A C 1
ATOM 622 O O . ASP A 1 82 ? -17.605 12.634 3.384 1.00 50.78 82 ASP A O 1
ATOM 626 N N . LEU A 1 83 ? -16.907 14.041 1.793 1.00 49.28 83 LEU A N 1
ATOM 627 C CA . LEU A 1 83 ? -17.830 15.134 2.155 1.00 49.28 83 LEU A CA 1
ATOM 628 C C . LEU A 1 83 ? -19.212 15.054 1.477 1.00 49.28 83 LEU A C 1
ATOM 630 O O . LEU A 1 83 ? -20.051 15.933 1.677 1.00 49.28 83 LEU A O 1
ATOM 634 N N . VAL A 1 84 ? -19.488 14.001 0.708 1.00 44.78 84 VAL A N 1
ATOM 635 C CA . VAL A 1 84 ? -20.773 13.775 0.029 1.00 44.78 84 VAL A CA 1
ATOM 636 C C . VAL A 1 84 ? -21.111 12.302 0.290 1.00 44.78 84 VAL A C 1
ATOM 638 O O . VAL A 1 84 ? -20.433 11.430 -0.221 1.00 44.78 84 VAL A O 1
ATOM 641 N N . GLU A 1 85 ? -21.999 11.912 1.204 1.00 46.66 85 GLU A N 1
ATOM 642 C CA . GLU A 1 85 ? -23.435 12.175 1.215 1.00 46.66 85 GLU A CA 1
ATOM 643 C C . GL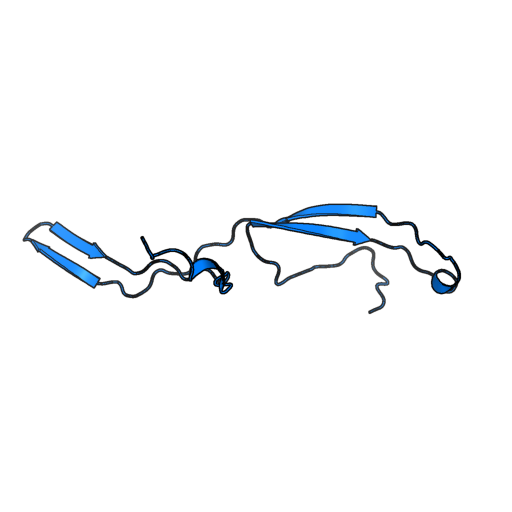U A 1 85 ?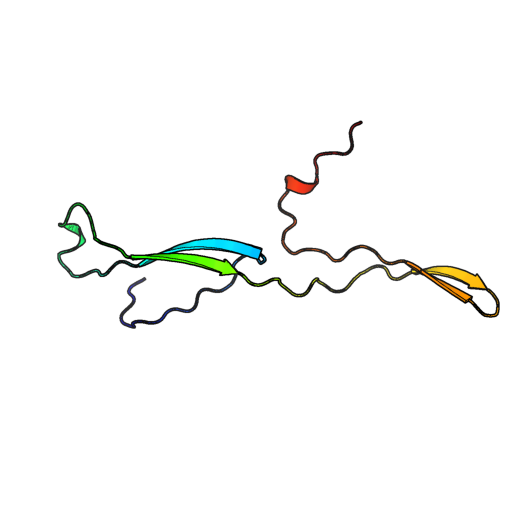 -23.983 12.097 2.653 1.00 46.66 85 GLU A C 1
ATOM 645 O O . GLU A 1 85 ? -24.083 11.030 3.258 1.00 46.66 85 GLU A O 1
ATOM 650 N N . LYS A 1 86 ? -24.414 13.234 3.206 1.00 39.12 86 LYS A N 1
ATOM 651 C CA . LYS A 1 86 ? -25.461 13.243 4.236 1.00 39.12 86 LYS A CA 1
ATOM 652 C C . LYS A 1 86 ? -26.455 14.363 3.955 1.00 39.12 86 LYS A C 1
ATOM 654 O O . LYS A 1 86 ? -26.572 15.312 4.723 1.00 39.12 86 LYS A O 1
ATOM 659 N N . TYR A 1 87 ? -27.151 14.220 2.833 1.00 37.53 87 TYR A N 1
ATOM 660 C CA . TYR A 1 87 ? -28.413 14.895 2.545 1.00 37.53 87 TYR A CA 1
ATOM 661 C C . TYR A 1 87 ? -29.326 13.928 1.781 1.00 37.53 87 TYR A C 1
ATOM 663 O O . TYR A 1 87 ? -29.447 14.023 0.568 1.00 37.53 87 TYR A O 1
ATOM 671 N N . GLU A 1 88 ? -29.853 12.927 2.482 1.00 42.34 88 GLU A N 1
ATOM 672 C CA . GLU A 1 88 ? -31.287 12.662 2.730 1.00 42.34 88 GLU A CA 1
ATOM 673 C C . GLU A 1 88 ? -31.439 11.356 3.522 1.00 42.34 88 GLU A C 1
ATOM 675 O O . GLU A 1 88 ? -30.712 10.380 3.233 1.00 42.34 88 GLU A O 1
#

pLDDT: mean 82.09, std 16.72, range [37.53, 97.44]

Sequence (88 aa):
EIFNDTKITITGLNAVTTYRFQVFAENGVSPLAGRSEYVDITVTTEASVPSLVSNVRITNVKPAELSISWDAPISELVTDSDLVEKYE

Secondary structure (DSSP, 8-state):
----SS------PPTT-EEEEEEE---TTGGGSSS--EEEEEEEPPPPPPPPPEEEEEEEEETTEEEEEEEPP--TT--GGGG-----

InterPro domains:
  IPR003961 Fibronectin type III [PS50853] (1-48)
  IPR003961 Fibronectin type III [cd00063] (4-45)
  IPR013783 Immunoglobulin-like fold [G3DSA:2.60.40.10] (1-47)
  IPR036116 Fibronectin type III superfamily [SSF49265] (4-74)
  IPR050449 Ephrin receptor tyrosine kinases [PTHR46877] (3-73)

Organism: NCBI:txid1563983

Radius of gyration: 23.82 Å; chains: 1; bounding box: 53×20×73 Å